Protein AF-A0A392QWB5-F1 (afdb_monomer)

Solvent-accessible surface area (backbone atoms only — not comparable to full-atom values): 8132 Å² total; per-residue (Å²): 89,71,94,73,72,45,78,85,51,76,67,53,51,44,53,53,29,46,50,20,38,77,69,67,37,54,69,59,32,50,52,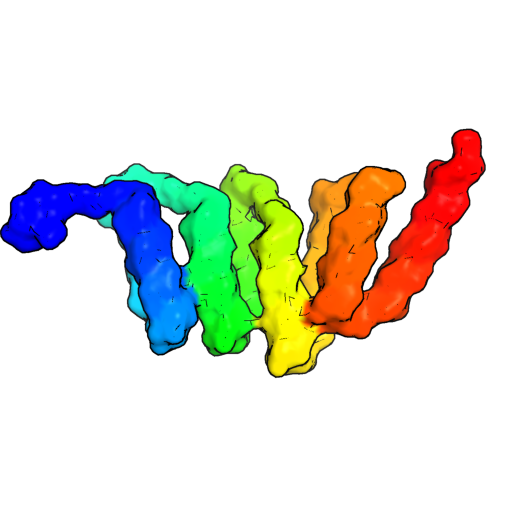53,62,56,36,32,46,78,74,67,69,40,79,84,48,74,69,46,51,43,34,51,35,49,26,28,24,76,70,68,38,46,72,58,28,53,50,51,59,75,66,45,98,55,86,79,52,71,65,50,56,40,47,50,21,38,30,22,45,76,69,68,35,62,68,59,34,49,54,53,53,54,51,48,60,74,74,44,76,95,41,85,81,45,42,65,57,52,49,54,40,34,61,53,38,66,42,58,69,59,47,53,51,50,55,54,56,46,61,65,69,73,70,124

InterPro domains:
  IPR002885 Pentatricopeptide repeat [PF01535] (12-38)
  IPR002885 Pentatricopeptide repeat [PF01535] (48-73)
  IPR002885 Pentatricopeptide repeat [TIGR00756] (49-73)
  IPR011990 Tetratricopeptide-like helical domain superfamily [G3DSA:1.25.40.10] (1-144)
  IPR046848 E motif [PF20431] (91-142)
  IPR046960 Pentatricopeptide repeat-containing protein At4g14850-like, plant [PTHR47926] (1-142)

Radius of gyration: 17.53 Å; Cα contacts (8 Å, |Δi|>4): 151; chains: 1; bounding box: 38×36×53 Å

Foldseek 3Di:
DVVVVDQDALVNLLVQLQVCLVVLVLVSLVVSLVCCCVPRVHDDDLSSLQSNLLSCLVNVVLVVSVVSCVPDPDHHDLSSLLSSLLSCQVVVVLVSNVVSLVVCPVVDPLDPVCLVSSLVSVVSNVVVVVNVVSVVVVVVVVPD

Organism: NCBI:txid97028

Sequence (144 aa):
MLREGFEPDRYTFIGLLGACTHAGLVNEGRNYFYSMERVYGIVPQISHYGSMIDLLSRGGHLKEAFRLVRSMPVEPNVIIFGTLLGACRMHNDLELARAVCEHLLKSVPLDPGNFSLLSNIYARAGCWIDVANMRSQMKIKGGQ

Secondary structure (DSSP, 8-state):
-GGGTPPP-HHHHHHHHHHHHHHT-HHHHHHHHHHHHHHH--PPPHHHHHHHHHHHHHTT-HHHHHHHHHT-SSPPPHHHHHHHHHHHHHTT-HHHHHHHHHHHHHHS---HHHHHHHHHHHHHHT-HHHHHHHHHHHHHHS--

pLDDT: mean 85.13, std 13.48, range [35.97, 98.31]

Nearest PDB structures (foldseek):
  4m57-assembly1_A  TM=7.306E-01  e=1.424E-04  Zea mays
  8rdj-assembly1_F  TM=6.788E-01  e=1.828E-02  Sinapis alba
  8ras-assembly1_F  TM=6.976E-01  e=3.657E-02  Sinapis alba
  8w9z-assembly1_D  TM=6.839E-01  e=3.842E-02  Nicotiana tabacum
  2c0l-assembly1_A  TM=3.799E-01  e=7.886E-01  Homo sapiens

Mean predicted aligned error: 6.88 Å

Structure (mmCIF, N/CA/C/O backbone):
data_AF-A0A392QWB5-F1
#
_entry.id   AF-A0A392QWB5-F1
#
loop_
_atom_site.group_PDB
_atom_site.id
_atom_site.type_symbol
_atom_site.label_atom_id
_atom_site.label_alt_id
_atom_site.label_comp_id
_atom_site.label_asym_id
_atom_site.label_entity_id
_atom_site.label_seq_id
_atom_site.pdbx_PDB_ins_code
_atom_site.Cartn_x
_atom_site.Cartn_y
_atom_site.Cartn_z
_atom_site.occupancy
_atom_site.B_iso_or_equiv
_atom_site.auth_seq_id
_atom_site.auth_comp_id
_atom_site.auth_asym_id
_atom_site.auth_atom_id
_atom_site.pdbx_PDB_model_num
ATOM 1 N N . MET A 1 1 ? -8.843 -3.543 26.251 1.00 73.62 1 MET A N 1
ATOM 2 C CA . MET A 1 1 ? -9.155 -2.344 25.436 1.00 73.62 1 MET A CA 1
ATOM 3 C C . MET A 1 1 ? -10.654 -2.032 25.380 1.00 73.62 1 MET A C 1
ATOM 5 O O . MET A 1 1 ? -11.116 -1.399 26.313 1.00 73.62 1 MET A O 1
ATOM 9 N N . LEU A 1 2 ? -11.452 -2.511 24.408 1.00 78.31 2 LEU A N 1
ATOM 10 C CA . LEU A 1 2 ? -12.888 -2.147 24.322 1.00 78.31 2 LEU A CA 1
ATOM 11 C C . LEU A 1 2 ? -13.709 -2.584 25.549 1.00 78.31 2 LEU A C 1
ATOM 13 O O . LEU A 1 2 ? -14.495 -1.812 26.083 1.00 78.31 2 LEU A O 1
ATOM 17 N N . ARG A 1 3 ? -13.485 -3.811 26.045 1.00 78.19 3 ARG A N 1
ATOM 18 C CA . ARG A 1 3 ? -14.137 -4.327 27.269 1.00 78.19 3 ARG A CA 1
ATOM 19 C C . ARG A 1 3 ? -13.711 -3.603 28.550 1.00 78.19 3 ARG A C 1
ATOM 21 O O . ARG A 1 3 ? -14.374 -3.738 29.566 1.00 78.19 3 ARG A O 1
ATOM 28 N N . GLU A 1 4 ? -12.609 -2.867 28.489 1.00 80.75 4 GLU A N 1
ATOM 29 C CA . GLU A 1 4 ? -12.064 -2.079 29.599 1.00 80.75 4 GLU A CA 1
ATOM 30 C C . GLU A 1 4 ? -12.416 -0.587 29.453 1.00 80.75 4 GLU A C 1
ATOM 32 O O . GLU A 1 4 ? -11.948 0.224 30.240 1.00 80.75 4 GLU A O 1
ATOM 37 N N . GLY A 1 5 ? -13.230 -0.217 28.451 1.00 80.19 5 GLY A N 1
ATOM 38 C CA . GLY A 1 5 ? -13.673 1.161 28.221 1.00 80.19 5 GLY A CA 1
ATOM 39 C C . GLY A 1 5 ? -12.680 2.054 27.471 1.00 80.19 5 GLY A C 1
ATOM 40 O O . GLY A 1 5 ? -12.921 3.251 27.364 1.00 80.19 5 GLY A O 1
ATOM 41 N N . PHE A 1 6 ? -11.582 1.506 26.939 1.00 83.19 6 PHE A N 1
ATOM 42 C CA . PHE A 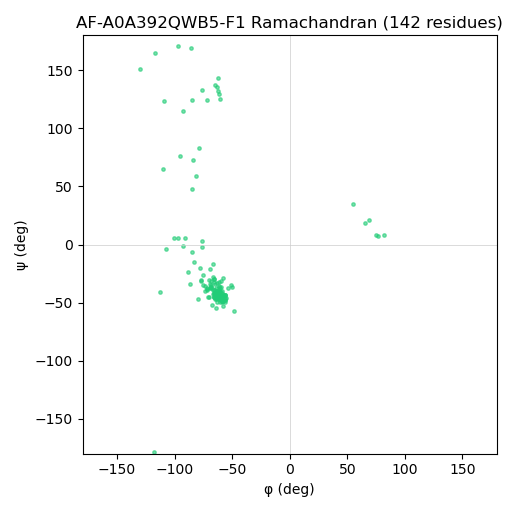1 6 ? -10.636 2.276 26.126 1.00 83.19 6 PHE A CA 1
ATOM 43 C C . PHE A 1 6 ? -11.092 2.340 24.668 1.00 83.19 6 PHE A C 1
ATOM 45 O O . PHE A 1 6 ? -11.263 1.301 24.019 1.00 83.19 6 PHE A O 1
ATOM 52 N N . GLU A 1 7 ? -11.234 3.559 24.151 1.00 87.50 7 GLU A N 1
ATOM 53 C CA . GLU A 1 7 ? -11.523 3.802 22.740 1.00 87.50 7 GLU A CA 1
ATOM 54 C C . GLU A 1 7 ? -10.261 3.593 21.887 1.00 87.50 7 GLU A C 1
ATOM 56 O O . GLU A 1 7 ? -9.188 4.086 22.250 1.00 87.50 7 GL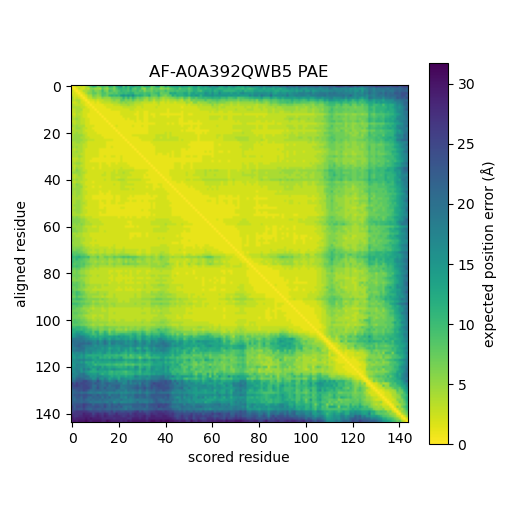U A O 1
ATOM 61 N N . PRO A 1 8 ? -10.350 2.852 20.765 1.00 91.19 8 PRO A N 1
ATOM 62 C CA . PRO A 1 8 ? -9.238 2.743 19.837 1.00 91.19 8 PRO A CA 1
ATOM 63 C C . PRO A 1 8 ? -8.900 4.115 19.260 1.00 91.19 8 PRO A C 1
ATOM 65 O O . PRO A 1 8 ? -9.786 4.894 18.921 1.00 91.19 8 PRO A O 1
ATOM 68 N N . ASP A 1 9 ? -7.615 4.363 19.048 1.00 92.06 9 ASP A N 1
ATOM 69 C CA . ASP A 1 9 ? -7.122 5.545 18.354 1.00 92.06 9 ASP A CA 1
ATOM 70 C C . ASP A 1 9 ? -6.369 5.169 17.067 1.00 92.06 9 ASP A C 1
ATOM 72 O O . ASP A 1 9 ? -6.227 3.998 16.700 1.00 92.06 9 ASP A O 1
ATOM 76 N N . ARG A 1 10 ? -5.838 6.176 16.366 1.00 92.69 10 ARG A N 1
ATOM 77 C CA . ARG A 1 10 ? -5.030 5.964 15.155 1.00 92.69 10 ARG A CA 1
ATOM 78 C C . ARG A 1 10 ? -3.855 4.998 15.382 1.00 92.69 10 ARG A C 1
ATOM 80 O O . ARG A 1 10 ? -3.544 4.189 14.518 1.00 92.69 10 ARG A O 1
ATOM 87 N N . TYR A 1 11 ? -3.201 5.039 16.542 1.00 94.44 11 TYR A N 1
ATOM 88 C CA . TYR A 1 11 ? -2.036 4.190 16.805 1.00 94.44 11 TYR A CA 1
ATOM 89 C C . TYR A 1 11 ? -2.433 2.736 17.035 1.00 94.44 11 TYR A C 1
ATOM 91 O O . TYR A 1 11 ? -1.753 1.823 16.563 1.00 94.44 11 TYR A O 1
ATOM 99 N N . THR A 1 12 ? -3.577 2.528 17.678 1.00 95.12 12 THR A N 1
ATOM 100 C CA . THR A 1 12 ? -4.193 1.215 17.854 1.00 95.12 12 THR A CA 1
ATOM 101 C C . THR A 1 12 ? -4.401 0.531 16.505 1.00 95.12 12 THR A C 1
ATOM 103 O O . THR A 1 12 ? -4.022 -0.627 16.326 1.00 95.12 12 THR A O 1
ATOM 106 N N . PHE A 1 13 ? -4.936 1.257 15.521 1.00 96.69 13 PHE A N 1
ATOM 107 C CA . PHE A 1 13 ? -5.174 0.713 14.186 1.00 96.69 13 PHE A CA 1
ATOM 108 C C . PHE A 1 13 ? -3.897 0.420 13.401 1.00 96.69 13 PHE A C 1
ATOM 110 O O . PHE A 1 13 ? -3.862 -0.574 12.680 1.00 96.69 13 PHE A O 1
ATOM 117 N N . ILE A 1 14 ? -2.828 1.203 13.569 1.00 96.06 14 ILE A N 1
ATOM 118 C CA . ILE A 1 14 ? -1.512 0.847 13.010 1.00 96.06 14 ILE A CA 1
ATOM 119 C C . ILE A 1 14 ? -1.047 -0.500 13.576 1.00 96.06 14 ILE A C 1
ATOM 121 O O . ILE A 1 14 ? -0.623 -1.367 12.814 1.00 96.06 14 ILE A O 1
ATOM 125 N N . GLY A 1 15 ? -1.169 -0.699 14.893 1.00 96.31 15 GLY A N 1
ATOM 126 C CA . GLY A 1 15 ? -0.817 -1.962 15.546 1.00 96.31 15 GLY A CA 1
ATOM 127 C C . GLY A 1 15 ? -1.648 -3.145 15.039 1.00 96.31 15 GLY A C 1
ATOM 128 O O . GLY A 1 15 ? -1.086 -4.181 14.686 1.00 96.31 15 GLY A O 1
ATOM 129 N N . LEU A 1 16 ? -2.971 -2.978 14.938 1.00 96.38 16 LEU A N 1
ATOM 130 C CA . LEU A 1 16 ? -3.881 -4.006 14.418 1.00 96.38 16 LEU A CA 1
ATOM 131 C C . LEU A 1 16 ? -3.569 -4.373 12.964 1.00 96.38 16 LEU A C 1
ATOM 133 O O . LEU A 1 16 ? -3.473 -5.555 12.636 1.00 96.38 16 LEU A O 1
ATOM 137 N N . LEU A 1 17 ? -3.383 -3.373 12.098 1.00 97.56 17 LEU A N 1
ATOM 138 C CA . LEU A 1 17 ? -3.055 -3.601 10.693 1.00 97.56 17 LEU A CA 1
ATOM 139 C C . LEU A 1 17 ? -1.685 -4.262 10.552 1.00 97.56 17 LEU A C 1
ATOM 141 O O . LEU A 1 17 ? -1.573 -5.233 9.814 1.00 97.56 17 LEU A O 1
ATOM 145 N N . GLY A 1 18 ? -0.677 -3.812 11.304 1.00 95.88 18 GLY A N 1
ATOM 146 C CA . GLY A 1 18 ? 0.642 -4.444 11.329 1.00 95.88 18 GLY A CA 1
ATOM 147 C C . GLY A 1 18 ? 0.580 -5.911 11.759 1.00 95.88 18 GLY A C 1
ATOM 148 O O . GLY A 1 18 ? 1.157 -6.773 11.096 1.00 95.88 18 GLY A O 1
ATOM 149 N N . ALA A 1 19 ? -0.182 -6.228 12.810 1.00 97.19 19 ALA A N 1
ATOM 150 C CA . ALA A 1 19 ? -0.402 -7.609 13.236 1.00 97.19 19 ALA A CA 1
ATOM 151 C C . ALA A 1 19 ? -1.076 -8.451 12.139 1.00 97.19 19 ALA A C 1
ATOM 153 O O . ALA A 1 19 ? -0.634 -9.567 11.865 1.00 97.19 19 ALA A O 1
ATOM 154 N N . CYS A 1 20 ? -2.089 -7.904 11.456 1.00 97.88 20 CYS A N 1
ATOM 155 C CA . CYS A 1 20 ? -2.736 -8.573 10.326 1.00 97.88 20 CYS A CA 1
ATOM 15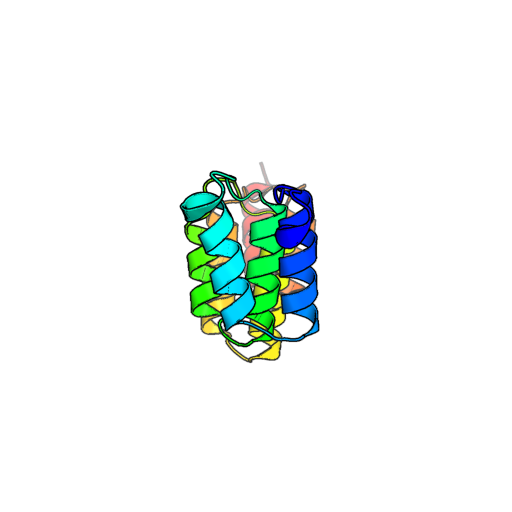6 C C . CYS A 1 20 ? -1.754 -8.810 9.173 1.00 97.88 20 CYS A C 1
ATOM 158 O O . CYS A 1 20 ? -1.733 -9.908 8.620 1.00 97.88 20 CYS A O 1
ATOM 160 N N . THR A 1 21 ? -0.909 -7.827 8.844 1.00 95.25 21 THR A N 1
ATOM 161 C CA . THR A 1 21 ? 0.155 -7.943 7.834 1.00 95.25 21 THR A CA 1
ATOM 162 C C . THR A 1 21 ? 1.105 -9.092 8.147 1.00 95.25 21 THR A C 1
ATOM 164 O O . THR A 1 21 ? 1.386 -9.907 7.270 1.00 95.25 21 THR A O 1
ATOM 167 N N . HIS A 1 22 ? 1.576 -9.197 9.391 1.00 95.25 22 HIS A N 1
ATOM 168 C CA . HIS A 1 22 ? 2.482 -10.270 9.805 1.00 95.25 22 HIS A CA 1
ATOM 169 C C . HIS A 1 22 ? 1.813 -11.647 9.824 1.00 95.25 22 HIS A C 1
ATOM 171 O O . HIS A 1 22 ? 2.447 -12.634 9.460 1.00 95.25 22 HIS A O 1
ATOM 177 N N . ALA A 1 23 ? 0.542 -11.715 10.223 1.00 96.94 23 ALA A N 1
ATOM 178 C CA . ALA A 1 23 ? -0.218 -12.959 10.299 1.00 96.94 23 ALA A CA 1
ATOM 179 C C . ALA A 1 23 ? -0.878 -13.371 8.966 1.00 96.94 23 ALA A C 1
ATOM 181 O O . ALA A 1 23 ? -1.457 -14.451 8.884 1.00 96.94 23 ALA A O 1
ATOM 182 N N . GLY A 1 24 ? -0.825 -12.527 7.929 1.00 95.81 24 GLY A N 1
ATOM 183 C CA . GLY A 1 24 ? -1.492 -12.773 6.645 1.00 95.81 24 GLY A CA 1
ATOM 184 C C . GLY A 1 24 ? -3.024 -12.707 6.706 1.00 95.81 24 GLY A C 1
ATOM 185 O O . GLY A 1 24 ? -3.701 -13.254 5.837 1.00 95.81 24 GLY A O 1
ATOM 186 N N . LEU A 1 25 ? -3.593 -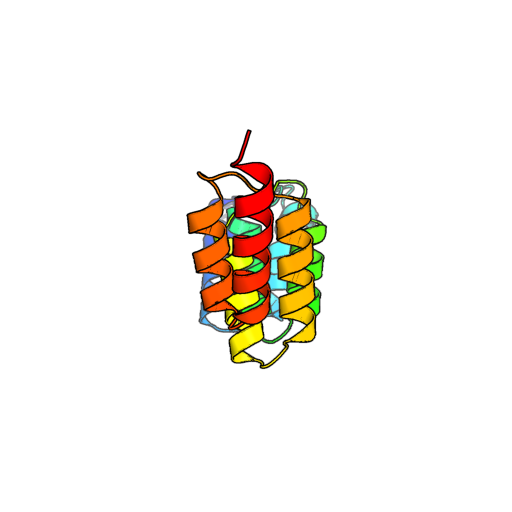12.044 7.717 1.00 98.19 25 LE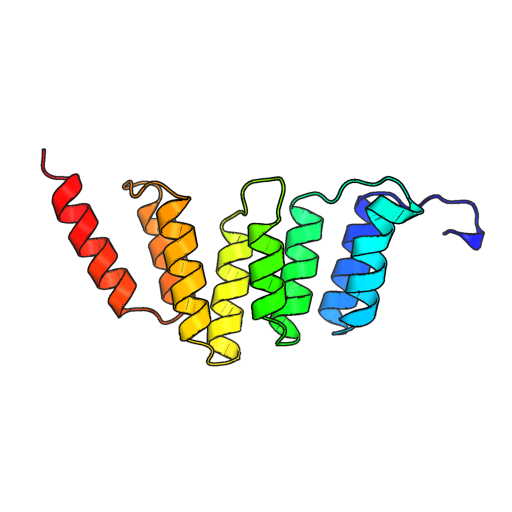U A N 1
ATOM 187 C CA . LEU A 1 25 ? -5.040 -11.981 7.951 1.00 98.19 25 LEU A CA 1
ATOM 188 C C . LEU A 1 25 ? -5.689 -10.869 7.114 1.00 98.19 25 LEU A C 1
ATOM 190 O O . LEU A 1 25 ? -6.061 -9.810 7.620 1.00 98.19 25 LEU A O 1
ATOM 194 N N . VAL A 1 26 ? -5.801 -11.095 5.802 1.00 98.00 26 VAL A N 1
ATOM 195 C CA . VAL A 1 26 ? -6.255 -10.069 4.846 1.00 98.00 26 VAL A CA 1
ATOM 196 C C . VAL A 1 26 ? -7.678 -9.586 5.139 1.00 98.00 26 VAL A C 1
ATOM 198 O O . VAL A 1 26 ? -7.936 -8.383 5.129 1.00 98.00 26 VAL A O 1
ATOM 201 N N . ASN A 1 27 ? -8.607 -10.504 5.407 1.00 98.06 27 ASN A N 1
ATOM 202 C CA . ASN A 1 27 ? -10.004 -10.154 5.674 1.00 98.06 27 ASN A CA 1
ATOM 203 C C . ASN A 1 27 ? -10.142 -9.322 6.957 1.00 98.06 27 ASN A C 1
ATOM 205 O O . ASN A 1 27 ? -10.888 -8.343 6.986 1.00 98.06 27 ASN A O 1
ATOM 209 N N . GLU A 1 28 ? -9.350 -9.643 7.974 1.00 98.25 28 GLU A N 1
ATOM 210 C CA . GLU A 1 28 ? -9.409 -8.975 9.269 1.00 98.25 28 GLU A CA 1
ATOM 211 C C . GLU A 1 28 ? -8.794 -7.585 9.139 1.00 98.25 28 GLU A C 1
ATOM 213 O O . GLU A 1 28 ? -9.377 -6.611 9.608 1.00 98.25 28 GLU A O 1
ATOM 218 N N . GLY A 1 29 ? -7.696 -7.464 8.387 1.00 98.12 29 GLY A N 1
ATOM 219 C CA . GLY A 1 29 ? -7.129 -6.173 8.018 1.00 98.12 29 GLY A CA 1
ATOM 220 C C . GLY A 1 29 ? -8.115 -5.282 7.261 1.00 98.12 29 GLY A C 1
ATOM 221 O O . GLY A 1 29 ? -8.241 -4.111 7.612 1.00 98.12 29 GLY A O 1
ATOM 222 N N . ARG A 1 30 ? -8.886 -5.818 6.296 1.00 98.12 30 ARG A N 1
ATOM 223 C CA . ARG A 1 30 ? -9.970 -5.064 5.626 1.00 98.12 30 ARG A CA 1
ATOM 224 C C . ARG A 1 30 ? -11.001 -4.572 6.637 1.00 98.12 30 ARG A C 1
ATOM 226 O O . ARG A 1 30 ? -11.350 -3.392 6.631 1.00 98.12 30 ARG A O 1
ATOM 233 N N . ASN A 1 31 ? -11.470 -5.464 7.506 1.00 97.81 31 ASN A N 1
ATOM 234 C CA . ASN A 1 31 ? -12.475 -5.134 8.510 1.00 97.81 31 ASN A CA 1
ATOM 235 C C . ASN A 1 31 ? -11.981 -4.022 9.439 1.00 97.81 31 ASN A C 1
ATOM 237 O O . ASN A 1 31 ? -12.685 -3.029 9.623 1.00 97.81 31 ASN A O 1
ATOM 241 N N . TYR A 1 32 ? -10.757 -4.136 9.959 1.00 97.69 32 TYR A N 1
ATOM 242 C CA . TYR A 1 32 ? -10.174 -3.103 10.807 1.00 97.69 32 TYR A CA 1
ATOM 243 C C . TYR A 1 32 ? -9.995 -1.789 10.052 1.00 97.69 32 TYR A C 1
ATOM 245 O O . TYR A 1 32 ? -10.476 -0.764 10.533 1.00 97.69 32 TYR A O 1
ATOM 253 N N . PHE A 1 33 ? -9.403 -1.818 8.856 1.00 97.56 33 PHE A N 1
ATOM 254 C CA . PHE A 1 33 ? -9.161 -0.625 8.045 1.00 97.56 33 PHE A CA 1
ATOM 255 C C . PHE A 1 33 ? -10.451 0.160 7.771 1.00 97.56 33 PHE A C 1
ATOM 257 O O . PHE A 1 33 ? -10.507 1.360 8.021 1.00 97.56 33 PHE A O 1
ATOM 264 N N . TYR A 1 34 ? -11.518 -0.508 7.321 1.00 96.38 34 TYR A N 1
ATOM 265 C CA . TYR A 1 34 ? -12.789 0.166 7.035 1.00 96.38 34 TYR A CA 1
ATOM 266 C C . TYR A 1 34 ? -13.574 0.543 8.295 1.00 96.38 34 TYR A C 1
ATOM 268 O O . TYR A 1 34 ? -14.351 1.498 8.260 1.00 96.38 34 TYR A O 1
ATOM 276 N N . SER A 1 35 ? -13.388 -0.177 9.406 1.00 96.62 35 SER A N 1
ATOM 277 C CA . SER A 1 35 ? -14.031 0.181 10.674 1.00 96.62 35 SER A CA 1
ATOM 278 C C . SER A 1 35 ? -13.511 1.498 11.245 1.00 96.62 35 SER A C 1
ATOM 280 O O . SER A 1 35 ? -14.278 2.182 11.917 1.00 96.62 35 SER A O 1
ATOM 282 N N . MET A 1 36 ? -12.261 1.882 10.942 1.00 96.25 36 MET A N 1
ATOM 283 C CA . MET A 1 36 ? -11.659 3.133 11.416 1.00 96.25 36 MET A CA 1
ATOM 284 C C . MET A 1 36 ? -12.594 4.320 11.198 1.00 96.25 36 MET A C 1
ATOM 286 O O . MET A 1 36 ? -12.989 4.977 12.154 1.00 96.25 36 MET A O 1
ATOM 290 N N . GLU A 1 37 ? -13.007 4.543 9.953 1.00 94.06 37 GLU A N 1
ATOM 291 C CA . GLU A 1 37 ? -13.875 5.661 9.597 1.00 94.06 37 GLU A CA 1
ATOM 292 C C . GLU A 1 37 ? -15.341 5.360 9.931 1.00 94.06 37 GLU A C 1
A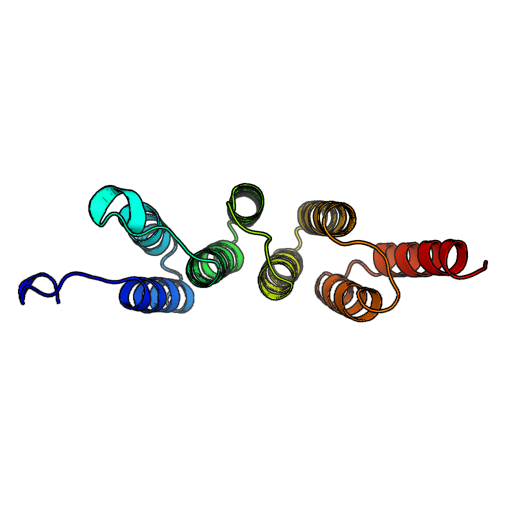TOM 294 O O . GLU A 1 37 ? -16.014 6.172 10.558 1.00 94.06 37 GLU A O 1
ATOM 299 N N . ARG A 1 38 ? -15.833 4.168 9.564 1.00 95.69 38 ARG A N 1
ATOM 300 C CA . ARG A 1 38 ? -17.266 3.831 9.645 1.00 95.69 38 ARG A CA 1
ATOM 301 C C . ARG A 1 38 ? -17.795 3.666 11.065 1.00 95.69 38 ARG A C 1
ATOM 303 O O . ARG A 1 38 ? -18.983 3.871 11.284 1.00 95.69 38 ARG A O 1
ATOM 310 N N . VAL A 1 39 ? -16.950 3.217 11.989 1.00 95.19 39 VAL A N 1
ATOM 311 C CA . VAL A 1 39 ? -17.345 2.870 13.363 1.00 95.19 39 VAL A CA 1
ATOM 312 C C . VAL A 1 39 ? -16.729 3.837 14.364 1.00 95.19 39 VAL A C 1
ATOM 314 O O . VAL A 1 39 ? -17.411 4.244 15.297 1.00 95.19 39 VAL A O 1
ATOM 317 N N . TYR A 1 40 ? -15.466 4.221 14.163 1.00 93.94 40 TYR A N 1
ATOM 318 C CA . TYR A 1 40 ? -14.720 5.024 15.136 1.00 93.94 40 TYR A CA 1
ATOM 319 C C . TYR A 1 40 ? -14.504 6.481 14.701 1.00 93.94 40 TYR A C 1
ATOM 321 O O . TYR A 1 40 ? -13.949 7.261 15.468 1.00 93.94 40 TYR A O 1
ATOM 329 N N . GLY A 1 41 ? -14.920 6.875 13.489 1.00 94.75 41 GLY A N 1
ATOM 330 C CA . GLY A 1 41 ? -14.733 8.240 12.979 1.00 94.75 41 GLY A CA 1
ATOM 331 C C . GLY A 1 41 ? -13.265 8.639 12.761 1.00 94.75 41 GLY A C 1
ATOM 332 O O . GLY A 1 41 ? -12.946 9.823 12.678 1.00 94.75 41 GLY A O 1
ATOM 333 N N . ILE A 1 42 ? -12.355 7.667 12.679 1.00 95.62 42 ILE A N 1
ATOM 334 C CA . ILE A 1 42 ? -10.915 7.880 12.521 1.00 95.62 42 ILE A CA 1
ATOM 335 C C . ILE A 1 42 ? -10.568 7.859 11.035 1.00 95.62 42 ILE A C 1
ATOM 337 O O . ILE A 1 42 ? -10.653 6.824 10.376 1.00 95.62 42 ILE A O 1
ATOM 341 N N . VAL A 1 43 ? -10.108 8.997 10.518 1.00 94.56 43 VAL A N 1
ATOM 342 C CA . VAL A 1 43 ? -9.663 9.113 9.124 1.00 94.56 43 VAL A CA 1
ATOM 343 C C . VAL A 1 43 ? -8.328 8.374 8.931 1.00 94.56 43 VAL A C 1
ATOM 345 O O . VAL A 1 43 ? -7.349 8.691 9.621 1.00 94.56 43 VAL A O 1
ATOM 348 N N . PRO A 1 44 ? -8.233 7.417 7.987 1.00 95.31 44 PRO A N 1
ATOM 349 C CA . PRO A 1 44 ? -6.979 6.733 7.698 1.00 95.31 44 PRO A CA 1
ATOM 350 C C . PRO A 1 44 ? -5.889 7.695 7.208 1.00 95.31 44 PRO A C 1
ATOM 352 O O . PRO A 1 44 ? -6.072 8.472 6.274 1.00 95.31 44 PRO A O 1
ATOM 355 N N . GLN A 1 45 ? -4.715 7.606 7.829 1.00 94.75 45 GLN A N 1
ATOM 356 C CA . GLN A 1 45 ? -3.499 8.331 7.433 1.00 94.75 45 GLN A CA 1
ATOM 357 C C . GLN A 1 45 ? -2.565 7.466 6.576 1.00 94.75 45 GLN A C 1
ATOM 359 O O . GLN A 1 45 ? -2.734 6.249 6.498 1.00 94.75 45 GLN A O 1
ATOM 364 N N . ILE A 1 46 ? -1.524 8.076 5.997 1.00 94.75 46 ILE A N 1
ATOM 365 C CA . ILE A 1 46 ? -0.554 7.404 5.113 1.00 94.75 46 ILE A CA 1
ATOM 366 C C . ILE A 1 46 ? 0.046 6.115 5.704 1.00 94.75 46 ILE A C 1
ATOM 368 O O . ILE A 1 46 ? 0.260 5.152 4.975 1.00 94.75 46 ILE A O 1
ATOM 372 N N . SER A 1 47 ? 0.260 6.056 7.023 1.00 95.00 47 SER A N 1
ATOM 373 C CA . SER A 1 47 ? 0.742 4.863 7.734 1.00 95.00 47 SER A CA 1
ATOM 374 C C . SER A 1 47 ? -0.250 3.693 7.695 1.00 95.00 47 SER A C 1
ATOM 376 O O . SER A 1 47 ? 0.155 2.542 7.518 1.00 95.00 47 SER A O 1
ATOM 378 N N . HIS A 1 48 ? -1.548 3.974 7.812 1.00 96.31 48 HIS A N 1
ATOM 379 C CA . HIS A 1 48 ? -2.612 2.972 7.732 1.00 96.31 48 HIS A CA 1
ATOM 380 C C . HIS A 1 48 ? -2.743 2.442 6.307 1.00 96.31 48 HIS A C 1
ATOM 382 O O . HIS A 1 48 ? -2.785 1.231 6.109 1.00 96.31 48 HIS A O 1
ATOM 388 N N . TYR A 1 49 ? -2.727 3.340 5.314 1.00 96.75 49 TYR A N 1
ATOM 389 C CA . TYR A 1 49 ? -2.700 2.950 3.904 1.00 96.75 49 TYR A CA 1
ATOM 390 C C . TYR A 1 49 ? -1.477 2.089 3.597 1.00 96.75 49 TYR A C 1
ATOM 392 O O . TYR A 1 49 ? -1.630 1.014 3.030 1.00 96.75 49 TYR A O 1
ATOM 400 N N . GLY A 1 50 ? -0.282 2.505 4.027 1.00 95.50 50 GLY A N 1
ATOM 401 C CA . GLY A 1 50 ? 0.943 1.729 3.837 1.00 95.50 50 GLY A CA 1
ATOM 402 C C . GLY A 1 50 ? 0.847 0.318 4.420 1.00 95.50 50 GLY A C 1
ATOM 403 O O . GLY A 1 50 ? 1.205 -0.642 3.743 1.00 95.50 50 GLY A O 1
ATOM 404 N N . SER A 1 51 ? 0.290 0.184 5.627 1.00 96.38 51 SER A N 1
ATOM 405 C CA . SER A 1 51 ? 0.094 -1.119 6.281 1.00 96.38 51 SER A CA 1
ATOM 406 C C . SER A 1 51 ? -0.917 -1.993 5.532 1.00 96.38 51 SER A C 1
ATOM 408 O O . SER A 1 51 ? -0.653 -3.166 5.281 1.00 96.38 51 SER A O 1
ATOM 410 N N . MET A 1 52 ? -2.050 -1.417 5.118 1.00 97.81 52 MET A N 1
ATOM 411 C CA . MET A 1 52 ? -3.092 -2.133 4.379 1.00 97.81 52 MET A CA 1
ATOM 412 C C . MET A 1 52 ? -2.624 -2.556 2.979 1.00 97.81 52 MET A C 1
ATOM 414 O O . MET A 1 52 ? -2.916 -3.660 2.523 1.00 97.81 52 MET A O 1
ATOM 418 N N . ILE A 1 53 ? -1.858 -1.701 2.301 1.00 97.50 53 ILE A N 1
ATOM 419 C CA . ILE A 1 53 ? -1.257 -1.996 0.998 1.00 97.50 53 ILE A CA 1
ATOM 420 C C . ILE A 1 53 ? -0.221 -3.110 1.130 1.00 97.50 53 ILE A C 1
ATOM 422 O O . ILE A 1 53 ? -0.221 -4.001 0.285 1.00 97.50 53 ILE A O 1
ATOM 426 N N . ASP A 1 54 ? 0.624 -3.108 2.167 1.00 96.56 54 ASP A N 1
ATOM 427 C CA . ASP A 1 54 ? 1.580 -4.199 2.413 1.00 96.56 54 ASP A CA 1
ATOM 428 C C . ASP A 1 54 ? 0.860 -5.533 2.656 1.00 96.56 54 ASP A C 1
ATOM 430 O O . ASP A 1 54 ? 1.198 -6.536 2.026 1.00 96.56 54 ASP A O 1
ATOM 434 N N . LEU A 1 55 ? -0.198 -5.534 3.475 1.00 98.06 55 LEU A N 1
ATOM 435 C CA . LEU A 1 55 ? -1.034 -6.714 3.712 1.00 98.06 55 LEU A CA 1
ATOM 436 C C . LEU A 1 55 ? -1.642 -7.263 2.414 1.00 98.06 55 LEU A C 1
ATOM 438 O O . LEU A 1 55 ? -1.481 -8.444 2.103 1.00 98.06 55 LEU A O 1
ATOM 442 N N . LEU A 1 56 ? -2.315 -6.410 1.634 1.00 98.31 56 LEU A N 1
ATOM 443 C CA . LEU A 1 56 ? -2.913 -6.805 0.356 1.00 98.31 56 LEU A CA 1
ATOM 444 C C . LEU A 1 56 ? -1.851 -7.301 -0.629 1.00 98.31 56 LEU A C 1
ATOM 446 O O . LEU A 1 56 ? -2.069 -8.293 -1.322 1.00 98.31 56 LEU A O 1
ATOM 450 N N . SER A 1 57 ? -0.703 -6.626 -0.670 1.00 96.06 57 SER A N 1
ATOM 451 C CA . SER A 1 57 ? 0.395 -6.945 -1.578 1.00 96.06 57 SER A CA 1
ATOM 452 C C . SER A 1 57 ? 0.993 -8.318 -1.285 1.00 96.06 57 SER A C 1
ATOM 454 O O . SER A 1 57 ? 1.145 -9.115 -2.203 1.00 96.06 57 SER A O 1
ATOM 456 N N . ARG A 1 58 ? 1.267 -8.630 -0.014 1.00 94.25 58 ARG A N 1
ATOM 457 C CA . ARG A 1 58 ? 1.772 -9.947 0.417 1.00 94.25 58 ARG A CA 1
ATOM 458 C C . ARG A 1 58 ? 0.740 -11.058 0.254 1.00 94.25 58 ARG A C 1
ATOM 460 O O . ARG A 1 58 ? 1.109 -12.196 -0.013 1.00 94.25 58 ARG A O 1
ATOM 467 N N . GLY A 1 59 ? -0.542 -10.726 0.396 1.00 95.06 59 GLY A N 1
ATOM 468 C CA . GLY A 1 59 ? -1.651 -11.648 0.158 1.00 95.06 59 GLY A CA 1
ATOM 469 C C . GLY A 1 59 ? -1.963 -11.900 -1.322 1.00 95.06 59 GLY A C 1
ATOM 470 O O . GLY A 1 59 ? -2.937 -12.584 -1.615 1.00 95.06 59 GLY A O 1
ATOM 471 N N . GLY A 1 60 ? -1.202 -11.331 -2.267 1.00 95.31 60 GLY A N 1
ATOM 472 C CA . GLY A 1 60 ? -1.447 -11.484 -3.707 1.00 95.31 60 GLY A CA 1
ATOM 473 C C . GLY A 1 60 ? -2.637 -10.679 -4.245 1.00 95.31 60 GLY A C 1
ATOM 474 O O . GLY A 1 60 ? -2.999 -10.803 -5.415 1.00 95.31 60 GLY A O 1
ATOM 475 N N . HIS A 1 61 ? -3.237 -9.799 -3.442 1.00 97.62 61 HIS A N 1
ATOM 476 C CA . HIS A 1 61 ? -4.362 -8.944 -3.832 1.00 97.62 61 HIS A CA 1
ATOM 477 C C . HIS A 1 61 ? -3.889 -7.655 -4.524 1.00 97.62 61 HIS A C 1
ATOM 479 O O . HIS A 1 61 ? -4.340 -6.550 -4.214 1.00 97.62 61 HIS A O 1
ATOM 485 N N . LEU A 1 62 ? -2.975 -7.776 -5.489 1.00 96.50 62 LEU A N 1
ATOM 486 C CA . LEU A 1 62 ? -2.240 -6.630 -6.033 1.00 96.50 62 LEU A CA 1
ATOM 487 C C . LEU A 1 62 ? -3.134 -5.599 -6.735 1.00 96.50 62 LEU A C 1
ATOM 489 O O . LEU A 1 62 ? -2.966 -4.395 -6.552 1.00 96.50 62 LEU A O 1
ATOM 493 N N . LYS A 1 63 ? -4.142 -6.051 -7.491 1.00 96.81 63 LYS A N 1
ATOM 494 C CA . LYS A 1 63 ? -5.111 -5.153 -8.145 1.00 96.81 63 LYS A CA 1
ATOM 495 C C . LYS A 1 63 ? -5.897 -4.324 -7.129 1.00 96.81 63 LYS A C 1
ATOM 497 O O . LYS A 1 63 ? -6.209 -3.164 -7.380 1.00 96.81 63 LYS A O 1
ATOM 502 N N . GLU A 1 64 ? -6.230 -4.914 -5.984 1.00 97.75 64 GLU A N 1
ATOM 503 C CA . GLU A 1 64 ? -6.903 -4.210 -4.893 1.00 97.75 64 GLU A CA 1
ATOM 504 C C . GLU A 1 64 ? -5.959 -3.218 -4.220 1.00 97.75 64 GLU A C 1
ATOM 506 O O . GLU A 1 64 ? -6.334 -2.061 -4.054 1.00 97.75 64 GLU A O 1
ATOM 511 N N . ALA A 1 65 ? -4.723 -3.633 -3.935 1.00 97.56 65 ALA A N 1
ATOM 512 C CA . ALA A 1 65 ? -3.690 -2.760 -3.390 1.00 97.56 65 ALA A CA 1
ATOM 513 C C . ALA A 1 65 ? -3.450 -1.531 -4.287 1.00 97.56 65 ALA A C 1
ATOM 515 O O . ALA A 1 65 ? -3.400 -0.404 -3.799 1.00 97.56 65 ALA A O 1
ATOM 516 N N . PHE A 1 66 ? -3.386 -1.716 -5.609 1.00 96.38 66 PHE A N 1
ATOM 517 C CA . PHE A 1 66 ? -3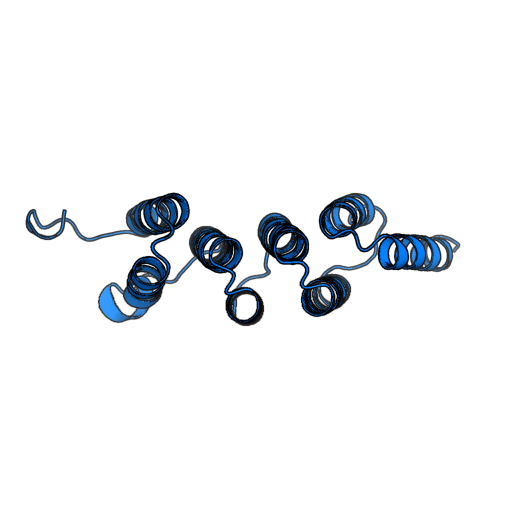.209 -0.603 -6.542 1.00 96.38 66 PHE A CA 1
ATOM 518 C C . PHE A 1 66 ? -4.441 0.308 -6.632 1.00 96.38 66 PHE A C 1
ATOM 520 O O . PHE A 1 66 ? -4.300 1.529 -6.708 1.00 96.38 66 PHE A O 1
ATOM 527 N N . ARG A 1 67 ? -5.661 -0.246 -6.568 1.00 97.12 67 ARG A N 1
ATOM 528 C CA . ARG A 1 67 ? -6.878 0.578 -6.446 1.00 97.12 67 ARG A CA 1
ATOM 529 C C . ARG A 1 67 ? -6.860 1.415 -5.171 1.00 97.12 67 ARG A C 1
ATOM 531 O O . ARG A 1 67 ? -7.213 2.586 -5.240 1.00 97.12 67 ARG A O 1
ATOM 538 N N . LEU A 1 68 ? -6.413 0.834 -4.057 1.00 96.31 68 LEU A N 1
ATOM 539 C CA . LEU A 1 68 ? -6.325 1.528 -2.778 1.00 96.31 68 LEU A CA 1
ATOM 540 C C . LEU A 1 68 ? -5.345 2.705 -2.844 1.00 96.31 68 LEU A C 1
ATOM 542 O O . LEU A 1 68 ? -5.691 3.787 -2.384 1.00 96.31 68 LEU A O 1
ATOM 546 N N . VAL A 1 69 ? -4.185 2.531 -3.492 1.00 94.62 69 VAL A N 1
ATOM 547 C CA . VAL A 1 69 ? -3.236 3.628 -3.768 1.00 94.62 69 VAL A CA 1
ATOM 548 C C . VAL A 1 69 ? -3.895 4.764 -4.537 1.00 94.62 69 VAL A C 1
ATOM 550 O O . VAL A 1 69 ? -3.782 5.920 -4.148 1.00 94.62 69 VAL A O 1
ATOM 553 N N . ARG A 1 70 ? -4.629 4.440 -5.604 1.00 92.94 70 ARG A N 1
ATOM 554 C CA . ARG A 1 70 ? -5.296 5.446 -6.441 1.00 92.94 70 ARG A CA 1
ATOM 555 C C . ARG A 1 70 ? -6.458 6.157 -5.747 1.00 92.94 70 ARG A C 1
ATOM 557 O O . ARG A 1 70 ? -6.853 7.223 -6.204 1.00 92.94 70 ARG A O 1
ATOM 564 N N . SER A 1 71 ? -7.027 5.562 -4.700 1.00 92.62 71 SER A N 1
ATOM 565 C CA . SER A 1 71 ? -8.097 6.169 -3.904 1.00 92.62 71 SER A CA 1
ATOM 566 C C . SER A 1 71 ? -7.589 6.948 -2.691 1.00 92.62 71 SER A C 1
ATOM 568 O O . SER A 1 71 ? -8.406 7.470 -1.938 1.00 92.62 71 SER A O 1
ATOM 570 N N . MET A 1 72 ? -6.273 6.991 -2.450 1.00 92.62 72 MET A N 1
ATOM 571 C CA . MET A 1 72 ? -5.730 7.708 -1.300 1.00 92.62 72 MET A CA 1
ATOM 572 C C . MET A 1 72 ? -6.058 9.207 -1.405 1.00 92.62 72 MET A C 1
ATOM 574 O O . MET A 1 72 ? -5.805 9.810 -2.446 1.00 92.62 72 MET A O 1
ATOM 578 N N . PRO A 1 73 ? -6.561 9.841 -0.328 1.00 89.81 73 PRO A N 1
ATOM 579 C CA . PRO A 1 73 ? -6.804 11.285 -0.301 1.00 89.81 73 PRO A CA 1
ATOM 580 C C . PRO A 1 73 ? -5.507 12.099 -0.142 1.00 89.81 73 PRO A C 1
ATOM 582 O O . PRO A 1 73 ? -5.543 13.325 -0.091 1.00 89.81 73 PRO A O 1
ATOM 585 N N . VAL A 1 74 ? -4.367 11.417 -0.010 1.00 84.94 74 VAL A N 1
ATOM 586 C CA . VAL A 1 74 ? -3.029 11.984 0.171 1.00 84.94 74 VAL A CA 1
ATOM 587 C C . VAL A 1 74 ? -2.071 11.345 -0.824 1.00 84.94 74 VAL A C 1
ATOM 589 O O . VAL A 1 74 ? -2.249 10.179 -1.182 1.00 84.94 74 VAL A O 1
ATOM 592 N N . GLU A 1 75 ? -1.036 12.084 -1.224 1.00 85.31 75 GLU A N 1
ATOM 593 C CA . GLU A 1 75 ? -0.043 11.584 -2.176 1.00 85.31 75 GLU A CA 1
ATOM 594 C C . GLU A 1 75 ? 0.659 10.328 -1.615 1.00 85.31 75 GLU A C 1
ATOM 596 O O . GLU A 1 75 ? 1.203 10.366 -0.499 1.00 85.31 75 GLU A O 1
ATOM 601 N N . PRO A 1 76 ? 0.657 9.199 -2.345 1.00 87.81 76 PRO A N 1
ATOM 602 C CA . PRO A 1 76 ? 1.374 8.005 -1.926 1.00 87.81 76 PRO A CA 1
ATOM 603 C C . PRO A 1 76 ? 2.886 8.260 -1.906 1.00 87.81 76 PRO A C 1
ATOM 605 O O . PRO A 1 76 ? 3.453 8.851 -2.821 1.00 87.81 76 PRO A O 1
ATOM 608 N N . ASN A 1 77 ? 3.573 7.778 -0.871 1.00 86.25 77 ASN A N 1
ATOM 609 C CA . ASN A 1 77 ? 5.024 7.937 -0.775 1.00 86.25 77 ASN A CA 1
ATOM 610 C C . ASN A 1 77 ? 5.789 6.829 -1.527 1.00 86.25 77 ASN A C 1
ATOM 612 O O . ASN A 1 77 ? 5.245 5.791 -1.907 1.00 86.25 77 ASN A O 1
ATOM 616 N N . VAL A 1 78 ? 7.103 7.025 -1.677 1.00 82.50 78 VAL A N 1
ATOM 617 C CA . VAL A 1 78 ? 8.032 6.049 -2.281 1.00 82.50 78 VAL A CA 1
ATOM 618 C C . VAL A 1 78 ? 7.907 4.643 -1.685 1.00 82.50 78 VAL A C 1
ATOM 620 O O . VAL A 1 78 ? 8.032 3.652 -2.402 1.00 82.50 78 VAL A O 1
ATOM 623 N N . ILE A 1 79 ? 7.652 4.544 -0.378 1.00 87.12 79 ILE A N 1
ATOM 624 C CA . ILE A 1 79 ? 7.592 3.264 0.330 1.00 87.12 79 ILE A CA 1
ATOM 625 C C . ILE A 1 79 ? 6.404 2.455 -0.190 1.00 87.12 79 ILE A C 1
ATOM 627 O O . ILE A 1 79 ? 6.572 1.287 -0.526 1.00 87.12 79 ILE A O 1
ATOM 631 N N . ILE A 1 80 ? 5.239 3.087 -0.346 1.00 92.06 80 ILE A N 1
ATOM 632 C CA . ILE A 1 80 ? 4.027 2.458 -0.881 1.00 92.06 80 ILE A CA 1
ATOM 633 C C . ILE A 1 80 ? 4.261 1.904 -2.293 1.00 92.06 80 ILE A C 1
ATOM 635 O O . ILE A 1 80 ? 3.966 0.736 -2.558 1.00 92.06 80 ILE A O 1
ATOM 639 N N . PHE A 1 81 ? 4.852 2.702 -3.187 1.00 90.12 81 PHE A N 1
ATOM 640 C CA . PHE A 1 81 ? 5.171 2.252 -4.545 1.00 90.12 81 PHE A CA 1
ATOM 641 C C . PHE A 1 81 ? 6.209 1.126 -4.560 1.00 90.12 81 PHE A C 1
ATOM 643 O O . PHE A 1 81 ? 6.048 0.140 -5.279 1.00 90.12 81 PHE A O 1
ATOM 650 N N . GLY A 1 82 ? 7.250 1.233 -3.731 1.00 87.81 82 GLY A N 1
ATOM 651 C CA . GLY A 1 82 ? 8.277 0.203 -3.591 1.00 87.81 82 GLY A CA 1
ATOM 652 C C . GLY A 1 82 ? 7.740 -1.125 -3.046 1.00 87.81 82 GLY A C 1
ATOM 653 O O . GLY A 1 82 ? 8.238 -2.183 -3.442 1.00 87.81 82 GLY A O 1
ATOM 654 N N . THR A 1 83 ? 6.730 -1.082 -2.172 1.00 91.44 83 THR A N 1
ATOM 655 C CA . THR A 1 83 ? 6.012 -2.262 -1.668 1.00 91.44 83 THR A CA 1
ATOM 656 C C . THR A 1 83 ? 5.200 -2.926 -2.776 1.00 91.44 83 THR A C 1
ATOM 658 O O . THR A 1 83 ? 5.392 -4.115 -3.032 1.00 91.44 83 THR A O 1
ATOM 661 N N . LEU A 1 84 ? 4.370 -2.162 -3.497 1.00 92.19 84 LEU A N 1
ATOM 662 C CA . LEU A 1 84 ? 3.573 -2.679 -4.615 1.00 92.19 84 LEU A CA 1
ATOM 663 C C . LEU A 1 84 ? 4.439 -3.315 -5.700 1.00 92.19 84 LEU A C 1
ATOM 665 O O . LEU A 1 84 ? 4.171 -4.434 -6.126 1.00 92.19 84 LEU A O 1
ATOM 669 N N . LEU A 1 85 ? 5.500 -2.632 -6.129 1.00 90.44 85 LEU A N 1
ATOM 670 C CA . LEU A 1 85 ? 6.380 -3.126 -7.189 1.00 90.44 85 LEU A CA 1
ATOM 671 C C . LEU A 1 85 ? 7.191 -4.346 -6.752 1.00 90.44 85 LEU A C 1
ATOM 673 O O . LEU A 1 85 ? 7.361 -5.285 -7.529 1.00 90.44 85 LEU A O 1
ATOM 677 N N . GLY A 1 86 ? 7.639 -4.369 -5.494 1.00 88.94 86 GLY A N 1
ATOM 678 C CA . GLY A 1 86 ? 8.260 -5.556 -4.912 1.00 88.94 86 GLY A CA 1
ATOM 679 C C . GLY A 1 86 ? 7.316 -6.759 -4.934 1.00 88.94 86 GLY A C 1
ATOM 680 O O . GLY A 1 86 ? 7.738 -7.858 -5.289 1.00 88.94 86 GLY A O 1
ATOM 681 N N . ALA A 1 87 ? 6.038 -6.548 -4.622 1.00 91.44 87 ALA A N 1
ATOM 682 C CA . ALA A 1 87 ? 5.031 -7.598 -4.661 1.00 91.44 87 ALA A CA 1
ATOM 683 C C . ALA A 1 87 ? 4.648 -8.016 -6.088 1.00 91.44 87 ALA A C 1
ATOM 685 O O . ALA A 1 87 ? 4.532 -9.210 -6.345 1.00 91.44 87 ALA A O 1
ATOM 686 N N . CYS A 1 88 ? 4.560 -7.083 -7.041 1.00 91.00 88 CYS A N 1
ATOM 687 C CA . CYS A 1 88 ? 4.384 -7.417 -8.458 1.00 91.00 88 CYS A CA 1
ATOM 688 C C . CYS A 1 88 ? 5.497 -8.355 -8.939 1.00 91.00 88 CYS A C 1
ATOM 690 O O . CYS A 1 88 ? 5.216 -9.365 -9.576 1.00 91.00 88 CYS A O 1
ATOM 692 N N . ARG A 1 89 ? 6.753 -8.086 -8.552 1.00 87.06 89 ARG A N 1
ATOM 693 C CA . ARG A 1 89 ? 7.877 -8.987 -8.832 1.00 87.06 89 ARG A CA 1
ATOM 694 C C . ARG A 1 89 ? 7.714 -10.348 -8.151 1.00 87.06 89 ARG A C 1
ATOM 696 O O . ARG A 1 89 ? 7.938 -11.364 -8.796 1.00 87.06 89 ARG A O 1
ATOM 703 N N . MET A 1 90 ? 7.331 -10.385 -6.871 1.00 89.06 90 MET A N 1
ATOM 704 C CA . MET A 1 90 ? 7.130 -11.650 -6.142 1.00 89.06 90 MET A CA 1
ATOM 705 C C . MET A 1 90 ? 6.024 -12.522 -6.749 1.00 89.06 90 MET A C 1
ATOM 707 O O . MET A 1 90 ? 6.158 -13.741 -6.762 1.00 89.06 90 MET A O 1
ATOM 711 N N . HIS A 1 91 ? 4.958 -11.913 -7.267 1.00 90.75 91 HIS A N 1
ATOM 712 C CA . HIS A 1 91 ? 3.824 -12.616 -7.876 1.00 90.75 91 HIS A CA 1
ATOM 713 C C . HIS A 1 91 ? 3.903 -12.710 -9.409 1.00 90.75 91 HIS A C 1
ATOM 715 O O . HIS A 1 91 ? 2.964 -13.198 -10.031 1.00 90.75 91 HIS A O 1
ATOM 721 N N . ASN A 1 92 ? 5.010 -12.267 -10.018 1.00 88.31 92 ASN A N 1
ATOM 722 C CA . ASN A 1 92 ? 5.222 -12.244 -11.467 1.00 88.31 92 ASN A CA 1
ATOM 723 C C . ASN A 1 92 ? 4.126 -11.488 -12.261 1.00 88.31 92 ASN A C 1
ATOM 725 O O . ASN A 1 92 ? 3.780 -11.868 -13.378 1.00 88.31 92 ASN A O 1
ATOM 729 N N . ASP A 1 93 ? 3.578 -10.409 -11.689 1.00 89.44 93 ASP A N 1
ATOM 730 C CA . ASP A 1 93 ? 2.564 -9.549 -12.318 1.00 89.44 93 ASP A CA 1
ATOM 731 C C . ASP A 1 93 ? 3.230 -8.330 -12.984 1.00 89.44 93 ASP A C 1
ATOM 733 O O . ASP A 1 93 ? 3.253 -7.216 -12.452 1.00 89.44 93 ASP A O 1
ATOM 737 N N . LEU A 1 94 ? 3.843 -8.567 -14.148 1.00 85.12 94 LEU A N 1
ATOM 738 C CA . LEU A 1 94 ? 4.563 -7.536 -14.905 1.00 85.12 94 LEU A CA 1
ATOM 739 C C . LEU A 1 94 ? 3.632 -6.428 -15.423 1.00 85.12 94 LEU A C 1
ATOM 741 O O . LEU A 1 94 ? 4.027 -5.263 -15.481 1.00 85.12 94 LEU A O 1
ATOM 745 N N . GLU A 1 95 ? 2.398 -6.783 -15.775 1.00 88.06 95 GLU A N 1
ATOM 746 C CA . GLU A 1 95 ? 1.401 -5.834 -16.275 1.00 88.06 95 GLU A CA 1
ATOM 747 C C . GLU A 1 95 ? 1.040 -4.809 -15.202 1.00 88.06 95 GLU A C 1
ATOM 749 O O . GLU A 1 95 ? 1.051 -3.599 -15.451 1.00 88.06 95 GLU A O 1
ATOM 754 N N . LEU A 1 96 ? 0.795 -5.265 -13.970 1.00 90.50 96 LEU A N 1
ATOM 755 C CA . LEU A 1 96 ? 0.547 -4.341 -12.875 1.00 90.50 96 LEU A CA 1
ATOM 756 C C . LEU A 1 96 ? 1.803 -3.549 -12.504 1.00 90.50 96 LEU A C 1
ATOM 758 O O . LEU A 1 96 ? 1.691 -2.357 -12.216 1.00 90.50 96 LEU A O 1
ATOM 762 N N . ALA A 1 97 ? 2.993 -4.159 -12.561 1.00 87.88 97 ALA A N 1
ATOM 763 C CA . ALA A 1 97 ? 4.241 -3.432 -12.337 1.00 87.88 97 ALA A CA 1
ATOM 764 C C . ALA A 1 97 ? 4.375 -2.244 -13.303 1.00 87.88 97 ALA A C 1
ATOM 766 O O . ALA A 1 97 ? 4.653 -1.125 -12.867 1.00 87.88 97 ALA A O 1
ATOM 767 N N . ARG A 1 98 ? 4.092 -2.458 -14.595 1.00 85.00 98 ARG A N 1
ATOM 768 C CA . ARG A 1 98 ? 4.070 -1.398 -15.612 1.00 85.00 98 ARG A CA 1
ATOM 769 C C . ARG A 1 98 ? 3.039 -0.320 -15.277 1.00 85.00 98 ARG A C 1
ATOM 771 O O . ARG A 1 98 ? 3.382 0.859 -15.280 1.00 85.00 98 ARG A O 1
ATOM 778 N N . ALA A 1 99 ? 1.817 -0.702 -14.911 1.00 89.31 99 ALA A N 1
ATOM 779 C CA . ALA A 1 99 ? 0.767 0.254 -14.553 1.00 89.31 99 ALA A CA 1
ATOM 780 C C . ALA A 1 99 ? 1.132 1.122 -13.330 1.00 89.31 99 ALA A C 1
ATOM 782 O O . ALA A 1 99 ? 0.860 2.325 -13.313 1.00 89.31 99 ALA A O 1
ATOM 783 N N . VAL A 1 100 ? 1.772 0.534 -12.313 1.00 88.81 100 VAL A N 1
ATOM 784 C CA . VAL A 1 100 ? 2.253 1.258 -11.126 1.00 88.81 100 VAL A CA 1
ATOM 785 C C . VAL A 1 100 ? 3.368 2.237 -11.506 1.00 88.81 100 VAL A C 1
ATOM 787 O O . VAL A 1 100 ? 3.336 3.400 -11.105 1.00 88.81 100 VAL A O 1
ATOM 790 N N . CYS A 1 101 ? 4.324 1.788 -12.318 1.00 83.44 101 CYS A N 1
ATOM 791 C CA . CYS A 1 101 ? 5.416 2.595 -12.857 1.00 83.44 101 CYS A CA 1
ATOM 792 C C . CYS A 1 101 ? 4.918 3.792 -13.692 1.00 83.44 101 CYS A C 1
ATOM 794 O O . CYS A 1 101 ? 5.375 4.920 -13.493 1.00 83.44 101 CYS A O 1
ATOM 796 N N . GLU A 1 102 ? 3.947 3.578 -14.579 1.00 82.81 102 GLU A N 1
ATOM 797 C CA . GLU A 1 102 ? 3.323 4.641 -15.375 1.00 82.81 102 GLU A CA 1
ATOM 798 C C . GLU A 1 102 ? 2.573 5.658 -14.514 1.00 82.81 102 GLU A C 1
ATOM 800 O O . GLU A 1 102 ? 2.648 6.860 -14.771 1.00 82.81 102 GLU A O 1
ATOM 805 N N . HIS A 1 103 ? 1.845 5.195 -13.494 1.00 85.44 103 HIS A N 1
ATOM 806 C CA . HIS A 1 103 ? 1.169 6.087 -12.556 1.00 85.44 103 HIS A CA 1
ATOM 807 C C . HIS A 1 103 ? 2.181 6.963 -11.812 1.00 85.44 103 HIS A C 1
ATOM 809 O O . HIS A 1 103 ? 2.021 8.178 -11.761 1.00 85.44 103 HIS A O 1
ATOM 815 N N . LEU A 1 104 ? 3.272 6.364 -11.337 1.00 81.56 104 LEU A N 1
ATOM 816 C CA . LEU A 1 104 ? 4.336 7.068 -10.634 1.00 81.56 104 LEU A CA 1
ATOM 817 C C . LEU A 1 104 ? 5.009 8.152 -11.493 1.00 81.56 104 LEU A C 1
ATOM 819 O O . LEU A 1 104 ? 5.270 9.241 -10.993 1.00 81.56 104 LEU A O 1
ATOM 823 N N . LEU A 1 105 ? 5.249 7.889 -12.783 1.00 77.31 105 LEU A N 1
ATOM 824 C CA . LEU A 1 105 ? 5.802 8.890 -13.712 1.00 77.31 105 LEU A CA 1
ATOM 825 C C . LEU A 1 105 ? 4.853 10.063 -13.972 1.00 77.31 105 LEU A C 1
ATOM 827 O O . LEU A 1 105 ? 5.309 11.160 -14.282 1.00 77.31 105 LEU A O 1
ATOM 831 N N . LYS A 1 106 ? 3.539 9.834 -13.892 1.00 78.69 106 LYS A N 1
ATOM 832 C CA . LYS A 1 106 ? 2.536 10.898 -14.033 1.00 78.69 106 LYS A CA 1
ATOM 833 C C . LYS A 1 106 ? 2.426 11.742 -12.764 1.00 78.69 106 LYS A C 1
ATOM 835 O O . LYS A 1 106 ? 2.128 12.927 -12.876 1.00 78.69 106 LYS A O 1
ATOM 840 N N . SER A 1 107 ? 2.665 11.147 -11.596 1.00 75.44 107 SER A N 1
ATOM 841 C CA . SER A 1 107 ? 2.567 11.834 -10.304 1.00 75.44 107 SER A CA 1
ATOM 842 C C . SER A 1 107 ? 3.854 12.555 -9.889 1.00 75.44 107 SER A C 1
ATOM 844 O O . SER A 1 107 ? 3.786 13.606 -9.260 1.00 75.44 107 SER A O 1
ATOM 846 N N . VAL A 1 108 ? 5.032 12.024 -10.238 1.00 71.56 108 VAL A N 1
ATOM 847 C CA . VAL A 1 108 ? 6.329 12.565 -9.799 1.00 71.56 108 VAL A CA 1
ATOM 848 C C . VAL A 1 108 ? 7.064 13.231 -10.968 1.00 71.56 108 VAL A C 1
ATOM 850 O O . VAL A 1 108 ? 7.339 12.563 -11.969 1.00 71.56 108 VAL A O 1
ATOM 853 N N . PRO A 1 109 ? 7.442 14.521 -10.862 1.00 71.56 109 PRO A N 1
ATOM 854 C CA . PRO A 1 109 ? 8.217 15.186 -11.899 1.00 71.56 109 PRO A CA 1
ATOM 855 C C . PRO A 1 109 ? 9.592 14.531 -12.080 1.00 71.56 109 PRO A C 1
ATOM 857 O O . PRO A 1 109 ? 10.309 14.225 -11.127 1.00 71.56 109 PRO A O 1
ATOM 860 N N . LEU A 1 110 ? 9.963 14.324 -13.345 1.00 67.31 110 LEU A N 1
ATOM 861 C CA . LEU A 1 110 ? 11.242 13.737 -13.733 1.00 67.31 110 LEU A CA 1
ATOM 862 C C . LEU A 1 110 ? 12.359 14.790 -13.646 1.00 67.31 110 LEU A C 1
ATOM 864 O O . LEU A 1 110 ? 12.710 15.418 -14.646 1.00 67.31 110 LEU A O 1
ATOM 868 N N . ASP A 1 111 ? 12.897 14.992 -12.448 1.00 72.62 111 ASP A N 1
ATOM 869 C CA . ASP A 1 111 ? 14.053 15.854 -12.186 1.00 72.62 111 ASP A CA 1
ATOM 870 C C . ASP A 1 111 ? 15.252 15.048 -11.631 1.00 72.62 111 ASP A C 1
ATOM 872 O O . ASP A 1 111 ? 15.097 13.887 -11.229 1.00 72.62 111 ASP A O 1
ATOM 876 N N . PRO A 1 112 ? 16.473 15.618 -11.623 1.00 68.81 112 PRO A N 1
ATOM 877 C CA . PRO A 1 112 ? 17.659 14.936 -11.101 1.00 68.81 112 PRO A CA 1
ATOM 878 C C . PRO A 1 112 ? 17.551 14.482 -9.638 1.00 68.81 112 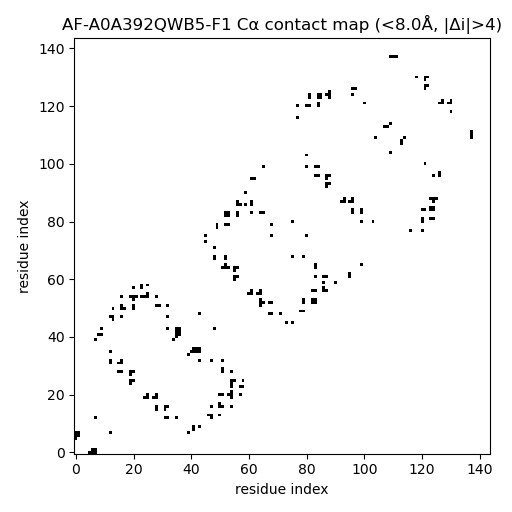PRO A C 1
ATOM 880 O O . PRO A 1 112 ? 18.162 13.475 -9.281 1.00 68.81 112 PRO A O 1
ATOM 883 N N . GLY A 1 113 ? 16.770 15.176 -8.803 1.00 70.19 113 GLY A N 1
ATOM 884 C CA . GLY A 1 113 ? 16.547 14.812 -7.401 1.00 70.19 113 GLY A CA 1
ATOM 885 C C . GLY A 1 113 ? 15.659 13.574 -7.252 1.00 70.19 113 GLY A C 1
ATOM 886 O O . GLY A 1 113 ? 15.947 12.690 -6.445 1.00 70.19 113 GLY A O 1
ATOM 887 N N . ASN A 1 114 ? 14.633 13.457 -8.093 1.00 69.94 114 ASN A N 1
ATOM 888 C CA . ASN A 1 114 ? 13.706 12.327 -8.115 1.00 69.94 114 ASN A CA 1
ATOM 889 C C . ASN A 1 114 ? 14.232 11.121 -8.912 1.00 69.94 114 ASN A C 1
ATOM 891 O O . ASN A 1 114 ? 13.737 10.003 -8.752 1.00 69.94 114 ASN A O 1
ATOM 895 N N . PHE A 1 115 ? 15.268 11.292 -9.737 1.00 71.12 115 PHE A N 1
ATOM 896 C CA . PHE A 1 115 ? 15.812 10.211 -10.560 1.00 71.12 115 PHE A CA 1
ATOM 897 C C . PHE A 1 115 ? 16.340 9.024 -9.756 1.00 71.12 115 PHE A C 1
ATOM 899 O O . PHE A 1 115 ? 15.989 7.880 -10.042 1.00 71.12 115 PHE A O 1
ATOM 906 N N . SER A 1 116 ? 17.164 9.281 -8.740 1.00 75.62 116 SER A N 1
ATOM 907 C CA . SER A 1 116 ? 17.729 8.223 -7.893 1.00 75.62 116 SER A CA 1
ATOM 908 C C . SER A 1 116 ? 16.628 7.431 -7.182 1.00 75.62 116 SER A C 1
ATOM 910 O O . SER A 1 116 ? 16.707 6.207 -7.060 1.00 75.62 116 SER A O 1
ATOM 912 N N . LEU A 1 117 ? 15.567 8.130 -6.767 1.00 71.81 117 LEU A N 1
ATOM 913 C CA . LEU A 1 117 ? 14.392 7.554 -6.124 1.00 71.81 117 LEU A CA 1
ATOM 914 C C . LEU A 1 117 ? 13.651 6.605 -7.075 1.00 71.81 117 LEU A C 1
ATOM 916 O O . LEU A 1 117 ? 13.457 5.429 -6.765 1.00 71.81 117 LEU A O 1
ATOM 920 N N . LEU A 1 118 ? 13.296 7.101 -8.260 1.00 72.19 118 LEU A N 1
ATOM 921 C CA . LEU A 1 118 ? 12.572 6.346 -9.279 1.00 72.19 118 LEU A CA 1
ATOM 922 C C . LEU A 1 118 ? 13.421 5.184 -9.821 1.00 72.19 118 LEU A C 1
ATOM 924 O O . LEU A 1 118 ? 12.935 4.060 -9.903 1.00 72.19 118 LEU A O 1
ATOM 928 N N . SER A 1 119 ? 14.717 5.382 -10.072 1.00 74.81 119 SER A N 1
ATOM 929 C CA . SER A 1 119 ? 15.624 4.312 -10.514 1.00 74.81 119 SER A CA 1
ATOM 930 C C . SER A 1 119 ? 15.667 3.141 -9.525 1.00 74.81 119 SER A C 1
ATOM 932 O O . SER A 1 119 ? 15.616 1.984 -9.943 1.00 74.81 119 SER A O 1
ATOM 934 N N . ASN A 1 120 ? 15.729 3.416 -8.217 1.00 74.62 120 ASN A N 1
ATOM 935 C CA . ASN A 1 120 ? 15.713 2.370 -7.189 1.00 74.62 120 ASN A CA 1
ATOM 936 C C . ASN A 1 120 ? 14.374 1.622 -7.146 1.00 74.62 120 ASN A C 1
ATOM 938 O O . ASN A 1 120 ? 14.342 0.400 -6.986 1.00 74.62 120 ASN A O 1
ATOM 942 N N . ILE A 1 121 ? 13.263 2.342 -7.311 1.00 73.44 121 ILE A N 1
ATOM 943 C CA . ILE A 1 121 ? 11.919 1.761 -7.336 1.00 73.44 121 ILE A CA 1
ATOM 944 C C . ILE A 1 121 ? 11.740 0.816 -8.534 1.00 73.44 121 ILE A C 1
ATOM 946 O O . ILE A 1 121 ? 11.294 -0.319 -8.366 1.00 73.44 121 ILE A O 1
ATOM 950 N N . TYR A 1 122 ? 12.146 1.232 -9.731 1.00 71.25 122 TYR A N 1
ATOM 951 C CA . TYR A 1 122 ? 12.050 0.398 -10.931 1.00 71.25 122 TYR A CA 1
ATOM 952 C C . TYR A 1 122 ? 13.006 -0.804 -10.899 1.00 71.25 122 TYR A C 1
ATOM 954 O O . TYR A 1 122 ? 12.641 -1.892 -11.348 1.00 71.25 122 TYR A O 1
ATOM 962 N N . ALA A 1 123 ? 14.202 -0.656 -10.317 1.00 73.56 123 ALA A N 1
ATOM 963 C CA . ALA A 1 123 ? 15.108 -1.783 -10.095 1.00 73.56 123 ALA A CA 1
ATOM 964 C C . ALA A 1 123 ? 14.466 -2.858 -9.196 1.00 73.56 123 ALA A C 1
ATOM 966 O O . ALA A 1 123 ? 14.619 -4.056 -9.446 1.00 73.56 123 ALA A O 1
ATOM 967 N N . ARG A 1 124 ? 13.676 -2.453 -8.188 1.00 66.94 124 ARG A N 1
ATOM 968 C CA . ARG A 1 124 ? 12.895 -3.388 -7.355 1.00 66.94 124 ARG A CA 1
ATOM 969 C C . ARG A 1 124 ? 11.795 -4.103 -8.140 1.00 66.94 124 ARG A C 1
ATOM 971 O O . ARG A 1 124 ? 11.497 -5.245 -7.803 1.00 66.94 124 ARG A O 1
ATOM 978 N N . ALA A 1 125 ? 11.244 -3.471 -9.174 1.00 66.25 125 ALA A N 1
ATOM 979 C CA . ALA A 1 125 ? 10.228 -4.048 -10.053 1.00 66.25 125 ALA A CA 1
ATOM 980 C C . ALA A 1 125 ? 10.792 -5.037 -11.091 1.00 66.25 125 ALA A C 1
ATOM 982 O O . ALA A 1 125 ? 10.048 -5.845 -11.632 1.00 66.25 125 ALA A O 1
ATOM 983 N N . GLY A 1 126 ? 12.096 -4.975 -11.393 1.00 66.25 126 GLY A N 1
ATOM 984 C CA . GLY A 1 126 ? 12.694 -5.725 -12.506 1.00 66.25 126 GLY A CA 1
ATOM 985 C C . GLY A 1 126 ? 12.416 -5.114 -13.889 1.00 66.25 126 GLY A C 1
ATOM 986 O O . GLY A 1 126 ? 12.797 -5.692 -14.905 1.00 66.25 126 GLY A O 1
ATOM 987 N N . CYS A 1 127 ? 11.812 -3.923 -13.942 1.00 65.94 127 CYS A N 1
ATOM 988 C CA . CYS A 1 127 ? 11.471 -3.205 -15.172 1.00 65.94 127 CYS A CA 1
ATOM 989 C C . CYS A 1 127 ? 12.684 -2.442 -15.745 1.00 65.94 127 CYS A C 1
ATOM 991 O O . CYS A 1 127 ? 12.667 -1.220 -15.883 1.00 65.94 127 CYS A O 1
ATOM 993 N N . TRP A 1 128 ? 13.771 -3.153 -16.066 1.00 62.06 128 TRP A N 1
ATOM 994 C CA . TRP A 1 128 ? 15.035 -2.560 -16.539 1.00 62.06 128 TRP A CA 1
ATOM 995 C C . TRP A 1 128 ? 14.902 -1.771 -17.848 1.00 62.06 128 TRP A C 1
ATOM 997 O O . TRP A 1 128 ? 15.594 -0.771 -18.044 1.00 62.06 128 TRP A O 1
ATOM 1007 N N . ILE A 1 129 ? 13.989 -2.197 -18.724 1.00 59.84 129 ILE A N 1
ATOM 1008 C CA . ILE A 1 129 ? 13.682 -1.525 -19.996 1.00 59.84 129 ILE A CA 1
ATOM 1009 C C . ILE A 1 129 ? 13.112 -0.125 -19.741 1.00 59.84 129 ILE A C 1
ATOM 1011 O O . ILE A 1 129 ? 13.508 0.840 -20.395 1.00 59.84 129 ILE A O 1
ATOM 1015 N N . ASP A 1 130 ? 12.258 0.019 -18.729 1.00 64.31 130 ASP A N 1
ATOM 1016 C CA . ASP A 1 130 ? 11.648 1.305 -18.406 1.00 64.31 130 ASP A CA 1
ATOM 1017 C C . ASP A 1 130 ? 12.639 2.235 -17.672 1.00 64.31 130 ASP A C 1
ATOM 1019 O O . ASP A 1 130 ? 12.638 3.441 -17.917 1.00 64.31 130 ASP A O 1
ATOM 1023 N N . VAL A 1 131 ? 13.588 1.692 -16.889 1.00 61.97 131 VAL A N 1
ATOM 1024 C CA . VAL A 1 131 ? 14.735 2.463 -16.344 1.00 61.97 131 VAL A CA 1
ATOM 1025 C C . VAL A 1 131 ? 15.606 3.035 -17.464 1.00 61.97 131 VAL A C 1
ATOM 1027 O O . VAL A 1 131 ? 16.045 4.186 -17.392 1.00 61.97 131 VAL A O 1
ATOM 1030 N N . ALA A 1 132 ? 15.876 2.242 -18.505 1.00 64.00 132 ALA A N 1
ATOM 1031 C CA . ALA A 1 132 ? 16.662 2.684 -19.654 1.00 64.00 132 ALA A CA 1
ATOM 1032 C C . ALA A 1 132 ? 15.947 3.806 -20.427 1.00 64.00 132 ALA A C 1
ATOM 1034 O O . ALA A 1 132 ? 16.568 4.819 -20.753 1.00 64.00 132 ALA A O 1
ATOM 1035 N N . ASN A 1 133 ? 14.633 3.681 -20.637 1.00 67.00 133 ASN A N 1
ATOM 1036 C CA . ASN A 1 133 ? 13.814 4.733 -21.244 1.00 67.00 133 ASN A CA 1
ATOM 1037 C C . ASN A 1 133 ? 13.794 6.013 -20.398 1.00 67.00 133 ASN A C 1
ATOM 1039 O O . ASN A 1 133 ? 13.933 7.114 -20.932 1.00 67.00 133 ASN A O 1
ATOM 1043 N N . MET A 1 134 ? 13.705 5.880 -19.074 1.00 64.62 134 MET A N 1
ATOM 1044 C CA . MET A 1 134 ? 13.749 7.007 -18.146 1.00 64.62 134 MET A CA 1
ATOM 1045 C C . MET A 1 134 ? 15.085 7.771 -18.223 1.00 64.62 134 MET A C 1
ATOM 1047 O O . MET A 1 134 ? 15.095 9.001 -18.304 1.00 64.62 134 MET A O 1
ATOM 1051 N N . ARG A 1 135 ? 16.219 7.052 -18.281 1.00 63.22 135 ARG A N 1
ATOM 1052 C CA . ARG A 1 135 ? 17.558 7.644 -18.484 1.00 63.22 135 ARG A CA 1
ATOM 1053 C C . ARG A 1 135 ? 17.650 8.434 -19.789 1.00 63.22 135 ARG A C 1
ATOM 1055 O O . ARG A 1 135 ? 18.257 9.505 -19.813 1.00 63.22 135 ARG A O 1
ATOM 1062 N N . SER A 1 136 ? 17.044 7.925 -20.859 1.00 67.31 136 SER A N 1
ATOM 1063 C CA . SER A 1 136 ? 17.006 8.601 -22.160 1.00 67.31 136 SER A CA 1
ATOM 1064 C C . SER A 1 136 ? 16.180 9.890 -22.113 1.00 67.31 136 SER A C 1
ATOM 1066 O O . SER A 1 136 ? 16.635 10.916 -22.612 1.00 67.31 136 SER A O 1
ATOM 1068 N N . GLN A 1 137 ? 15.018 9.887 -21.448 1.00 62.88 137 GLN A N 1
ATOM 1069 C CA . GLN A 1 137 ? 14.183 11.089 -21.317 1.00 62.88 137 GLN A CA 1
ATOM 1070 C C . GLN A 1 137 ? 14.839 12.198 -20.482 1.00 62.88 137 GLN A C 1
ATOM 1072 O O . GLN A 1 137 ? 14.660 13.379 -20.777 1.00 62.88 137 GLN A O 1
ATOM 1077 N N . MET A 1 138 ? 15.644 11.847 -19.476 1.00 59.97 138 MET A N 1
ATOM 1078 C CA . MET A 1 138 ? 16.377 12.842 -18.688 1.00 59.97 138 MET A CA 1
ATOM 1079 C C . MET A 1 138 ? 17.529 13.500 -19.443 1.00 59.97 138 MET A C 1
ATOM 1081 O O . MET A 1 138 ? 17.723 14.704 -19.301 1.00 59.97 138 MET A O 1
ATOM 1085 N N . LYS A 1 139 ? 18.262 12.750 -20.278 1.00 59.03 139 LYS A N 1
ATOM 1086 C CA . LYS A 1 139 ? 19.308 13.334 -21.136 1.00 59.03 139 LYS A CA 1
ATOM 1087 C C . LYS A 1 139 ? 18.750 14.389 -22.094 1.00 59.03 139 LYS A C 1
ATOM 1089 O O . LYS A 1 139 ? 19.449 15.341 -22.408 1.00 59.03 139 LYS A O 1
ATOM 1094 N N . ILE A 1 140 ? 17.499 14.227 -22.526 1.00 57.97 140 ILE A N 1
ATOM 1095 C CA . ILE A 1 140 ? 16.818 15.172 -23.421 1.00 57.97 140 ILE A CA 1
ATOM 1096 C C . ILE A 1 140 ? 16.386 16.443 -22.671 1.00 57.97 140 ILE A C 1
ATOM 1098 O O . ILE A 1 140 ? 16.436 17.525 -23.242 1.00 57.97 140 ILE A O 1
ATOM 1102 N N . LYS A 1 141 ? 15.986 16.340 -21.395 1.00 53.75 141 LYS A N 1
ATOM 1103 C CA . LYS A 1 141 ? 15.519 17.490 -20.596 1.00 53.75 141 LYS A CA 1
ATOM 1104 C C . LYS A 1 141 ? 16.619 18.256 -19.850 1.00 53.75 141 LYS A C 1
ATOM 1106 O O . LYS A 1 141 ? 16.404 19.412 -19.521 1.00 53.75 141 LYS A O 1
ATOM 1111 N N . GLY A 1 142 ? 17.765 17.634 -19.566 1.00 49.38 142 GLY A N 1
ATOM 1112 C CA . GLY A 1 142 ? 18.887 18.256 -18.842 1.00 49.38 142 GLY A CA 1
ATOM 1113 C C . GLY A 1 142 ? 19.933 18.945 -19.726 1.00 49.38 142 GLY A C 1
ATOM 1114 O O . GLY A 1 142 ? 20.977 19.339 -19.217 1.00 49.38 142 GLY A O 1
ATOM 1115 N N . GLY A 1 143 ? 19.691 19.028 -21.037 1.00 44.03 143 GLY A N 1
ATOM 1116 C CA . GLY A 1 143 ? 20.560 19.690 -22.009 1.00 44.03 143 GLY A CA 1
ATOM 1117 C C . GLY A 1 143 ? 19.933 20.969 -22.558 1.00 44.03 143 GLY A C 1
ATOM 1118 O O . GLY A 1 143 ? 19.623 21.015 -23.745 1.00 44.03 143 GLY A O 1
ATOM 1119 N N . GLN A 1 144 ? 19.724 21.970 -21.702 1.00 35.97 144 GLN A N 1
ATOM 1120 C CA . GLN A 1 144 ? 19.551 23.381 -22.069 1.00 35.97 144 GLN A CA 1
ATOM 1121 C C . GLN A 1 144 ? 20.231 24.255 -21.023 1.00 35.97 144 GLN A C 1
ATOM 1123 O O . GLN A 1 144 ? 20.062 23.952 -19.820 1.00 35.97 144 GLN A O 1
#